Protein AF-A0A518IUY1-F1 (afdb_monomer_lite)

pLDDT: mean 87.47, std 11.18, range [49.59, 96.81]

Organism: NCBI:txid2527990

Foldseek 3Di:
DAPVVCVVQQPFDWDWDWDQDPVRQIKIKTWHWHDPPDPLFKIKIKIFIDSVDPCNVPTDIDMWIAGNVGDTPPD

Radius of gyration: 13.84 Å; chains: 1; bounding box: 27×24×36 Å

Sequence (75 aa):
MPYSFWLPFLSGEPIVREIVAPDGTPCCVEINAFWDDKPNGDIRVILSIDDGGRDALMPYGHDFILSPDGSFVGE

Structure (mmCIF, N/CA/C/O backbone):
data_AF-A0A518IUY1-F1
#
_entry.id   AF-A0A518IUY1-F1
#
loop_
_atom_site.group_PDB
_atom_site.id
_atom_site.type_symbol
_atom_site.label_atom_id
_atom_site.label_alt_id
_atom_site.label_comp_id
_atom_site.label_asym_id
_atom_site.label_entity_id
_atom_site.label_seq_id
_atom_site.pdbx_PDB_ins_code
_atom_site.Cartn_x
_atom_site.Cartn_y
_atom_site.Cartn_z
_atom_site.occupancy
_atom_site.B_iso_or_equiv
_atom_site.auth_seq_id
_atom_site.auth_comp_id
_atom_site.auth_asym_id
_atom_site.auth_atom_id
_atom_site.pdbx_PDB_model_num
ATOM 1 N N . MET A 1 1 ? 2.255 -9.240 4.410 1.00 75.62 1 MET A N 1
ATOM 2 C CA . MET A 1 1 ? 2.991 -8.515 5.474 1.00 75.62 1 MET A CA 1
ATOM 3 C C . MET A 1 1 ? 2.075 -8.388 6.684 1.00 75.62 1 MET A C 1
ATOM 5 O O . MET A 1 1 ? 0.878 -8.285 6.460 1.00 75.62 1 MET A O 1
ATOM 9 N N . PRO A 1 2 ? 2.577 -8.434 7.928 1.00 89.81 2 PRO A N 1
ATOM 10 C CA . PRO A 1 2 ? 1.725 -8.340 9.113 1.00 89.81 2 PRO A CA 1
ATOM 11 C C . PRO A 1 2 ? 1.206 -6.914 9.331 1.00 89.81 2 PRO A C 1
ATOM 13 O O . PRO A 1 2 ? 1.884 -5.953 8.986 1.00 89.81 2 PRO A O 1
ATOM 16 N N . TYR A 1 3 ? 0.057 -6.772 9.990 1.00 92.38 3 TYR A N 1
ATOM 17 C CA . TYR A 1 3 ? -0.523 -5.474 10.358 1.00 92.38 3 TYR A CA 1
ATOM 18 C C . TYR A 1 3 ? 0.451 -4.561 11.120 1.00 92.38 3 TYR A C 1
ATOM 20 O O . TYR A 1 3 ? 0.588 -3.379 10.812 1.00 92.38 3 TYR A O 1
ATOM 28 N N . SER A 1 4 ? 1.222 -5.129 12.051 1.00 92.94 4 SER A N 1
ATOM 29 C CA . SER A 1 4 ? 2.204 -4.388 12.851 1.00 92.94 4 SER A CA 1
ATOM 30 C C . SER A 1 4 ? 3.337 -3.758 12.038 1.00 92.94 4 SER A C 1
ATOM 32 O O . SER A 1 4 ? 3.955 -2.808 12.515 1.00 92.94 4 SER A O 1
ATOM 34 N N . PHE A 1 5 ? 3.598 -4.248 10.821 1.00 92.69 5 PHE A N 1
ATOM 35 C CA . PHE A 1 5 ? 4.583 -3.649 9.922 1.00 92.69 5 PHE A CA 1
ATOM 36 C C . PHE A 1 5 ? 4.215 -2.207 9.566 1.00 92.69 5 PHE A C 1
ATOM 38 O O . PHE A 1 5 ? 5.106 -1.376 9.443 1.00 92.69 5 PHE A O 1
ATOM 45 N N . TRP A 1 6 ? 2.921 -1.903 9.432 1.00 92.69 6 TRP A N 1
ATOM 46 C CA . TRP A 1 6 ? 2.445 -0.614 8.933 1.00 92.69 6 TRP A CA 1
ATOM 47 C C . TRP A 1 6 ? 2.392 0.481 9.997 1.00 92.69 6 TRP A C 1
ATOM 49 O O . TRP A 1 6 ? 2.474 1.653 9.649 1.00 92.69 6 TRP A O 1
ATOM 59 N N . LEU A 1 7 ? 2.314 0.124 11.284 1.00 92.31 7 LEU A N 1
ATOM 60 C CA . LEU A 1 7 ? 2.147 1.080 12.388 1.00 92.31 7 LEU A CA 1
ATOM 61 C C . LEU A 1 7 ? 3.157 2.246 12.383 1.00 92.31 7 LEU A C 1
ATOM 63 O O . LEU A 1 7 ? 2.726 3.380 12.593 1.00 92.31 7 LEU A O 1
ATOM 67 N N . PRO A 1 8 ? 4.464 2.035 12.119 1.00 92.00 8 PRO A N 1
ATOM 68 C CA . PRO A 1 8 ? 5.431 3.132 12.077 1.00 92.00 8 PRO A CA 1
ATOM 69 C C . PRO A 1 8 ? 5.238 4.096 10.898 1.00 92.00 8 PRO A C 1
ATOM 71 O O . PRO A 1 8 ? 5.767 5.200 10.940 1.00 92.00 8 PRO A O 1
ATOM 74 N N . PHE A 1 9 ? 4.507 3.688 9.857 1.00 91.88 9 PHE A N 1
ATOM 75 C CA . PHE A 1 9 ? 4.317 4.448 8.617 1.00 91.88 9 PHE A CA 1
ATOM 76 C C . PHE A 1 9 ? 3.011 5.251 8.598 1.00 91.88 9 PHE A C 1
ATOM 78 O O . PHE A 1 9 ? 2.772 6.027 7.680 1.00 91.88 9 PHE A O 1
ATOM 85 N N . LEU A 1 10 ? 2.184 5.130 9.641 1.00 92.75 10 LEU A N 1
ATOM 86 C CA . LEU A 1 10 ? 0.923 5.868 9.764 1.00 92.75 10 LEU A CA 1
ATOM 87 C C . LEU A 1 10 ? 1.120 7.349 10.138 1.00 92.75 10 LEU A C 1
ATOM 89 O O . LEU A 1 10 ? 0.139 8.063 10.334 1.00 92.75 10 LEU A O 1
ATOM 93 N N . SER A 1 11 ? 2.367 7.826 10.253 1.00 81.94 11 SER A N 1
ATOM 94 C CA . SER A 1 11 ? 2.690 9.237 10.508 1.00 81.94 11 SER A CA 1
ATOM 95 C C . SER A 1 11 ? 2.395 10.157 9.318 1.00 81.94 11 SER A C 1
ATOM 97 O O . SER A 1 11 ? 2.527 11.369 9.460 1.00 81.94 11 SER A O 1
ATOM 99 N N . GLY A 1 12 ? 1.994 9.594 8.173 1.00 78.56 12 GLY A N 1
ATOM 100 C CA . GLY A 1 12 ? 1.627 10.331 6.963 1.00 78.56 12 GLY A CA 1
ATOM 101 C C . GLY A 1 12 ? 2.787 10.596 6.004 1.00 78.56 12 GLY A C 1
ATOM 102 O O . GLY A 1 12 ? 2.566 11.199 4.962 1.00 78.56 12 GLY A O 1
ATOM 103 N N . GLU A 1 13 ? 4.000 10.141 6.329 1.00 88.38 13 GLU A N 1
ATOM 104 C CA . GLU A 1 13 ? 5.138 10.204 5.409 1.00 88.38 13 GLU A CA 1
ATOM 105 C C . GLU A 1 13 ? 5.141 8.959 4.508 1.00 88.38 13 GLU A C 1
ATOM 107 O O . GLU A 1 13 ? 5.159 7.836 5.030 1.00 88.38 13 GLU A O 1
ATOM 112 N N . PRO A 1 14 ? 5.144 9.119 3.175 1.00 89.75 14 PRO A N 1
ATOM 113 C CA . PRO A 1 14 ? 5.145 7.988 2.265 1.00 89.75 14 PRO A CA 1
ATOM 114 C C . PRO A 1 14 ? 6.476 7.235 2.277 1.00 89.75 14 PRO A C 1
ATOM 116 O O . PRO A 1 14 ? 7.563 7.799 2.430 1.00 89.75 14 PRO A O 1
ATOM 119 N N . ILE A 1 15 ? 6.410 5.932 2.008 1.00 92.38 15 ILE A N 1
ATOM 120 C CA . ILE A 1 15 ? 7.591 5.154 1.644 1.00 92.38 15 ILE A CA 1
ATOM 121 C C . ILE A 1 15 ? 7.829 5.349 0.149 1.00 92.38 15 ILE A C 1
ATOM 123 O O . ILE A 1 15 ? 7.060 4.853 -0.669 1.00 92.38 15 ILE A O 1
ATOM 127 N N . VAL A 1 16 ? 8.929 6.010 -0.200 1.00 92.81 16 VAL A N 1
ATOM 128 C CA . VAL A 1 16 ? 9.336 6.217 -1.597 1.00 92.81 16 VAL A CA 1
ATOM 129 C C . VAL A 1 16 ? 10.447 5.242 -1.983 1.00 92.81 16 VAL A C 1
ATOM 131 O O . VAL A 1 16 ? 11.401 5.028 -1.220 1.00 92.81 16 VAL A O 1
ATOM 134 N N . ARG A 1 17 ? 10.334 4.624 -3.160 1.00 92.75 17 ARG A N 1
ATOM 135 C CA . ARG A 1 17 ? 11.334 3.711 -3.726 1.00 92.75 17 ARG A CA 1
ATOM 136 C C . ARG A 1 17 ? 11.507 3.952 -5.216 1.00 92.75 17 ARG A C 1
ATOM 138 O O . ARG A 1 17 ? 10.544 3.892 -5.965 1.00 92.75 17 ARG A O 1
ATOM 145 N N . GLU A 1 18 ? 12.748 4.118 -5.645 1.00 93.50 18 GLU A N 1
ATOM 146 C CA . GLU A 1 18 ? 13.103 4.033 -7.059 1.00 93.50 18 GLU A CA 1
ATOM 147 C C . GLU A 1 18 ? 13.348 2.566 -7.422 1.00 93.50 18 GLU A C 1
ATOM 149 O O . GLU A 1 18 ? 14.113 1.865 -6.750 1.00 93.50 18 GLU A O 1
ATOM 154 N N . ILE A 1 19 ? 12.682 2.088 -8.468 1.00 92.69 19 ILE A N 1
ATOM 155 C CA . ILE A 1 19 ? 12.822 0.729 -8.994 1.00 92.69 19 ILE A CA 1
ATOM 156 C C . ILE A 1 19 ? 13.009 0.772 -10.509 1.00 92.69 19 ILE A C 1
ATOM 158 O O . ILE A 1 19 ? 12.732 1.775 -11.156 1.00 92.69 19 ILE A O 1
ATOM 162 N N . VAL A 1 20 ? 13.456 -0.340 -11.085 1.00 92.69 20 VAL A N 1
ATOM 163 C CA . VAL A 1 20 ? 13.468 -0.538 -12.537 1.00 92.69 20 VAL A CA 1
ATOM 164 C C . VAL A 1 20 ? 12.434 -1.608 -12.861 1.00 92.69 20 VAL A C 1
ATOM 166 O O . VAL A 1 20 ? 12.509 -2.720 -12.331 1.00 92.69 20 VAL A O 1
ATOM 169 N N . ALA A 1 21 ? 11.451 -1.264 -13.689 1.00 88.88 21 ALA A N 1
ATOM 170 C CA . ALA A 1 21 ? 10.430 -2.183 -14.168 1.00 88.88 21 ALA A CA 1
ATOM 171 C C . ALA A 1 21 ? 11.046 -3.279 -15.067 1.00 88.88 21 ALA A C 1
ATOM 173 O O . ALA A 1 21 ? 12.162 -3.120 -15.570 1.00 88.88 21 ALA A O 1
ATOM 174 N N . PRO A 1 22 ? 10.348 -4.409 -15.302 1.00 92.75 22 PRO A N 1
ATOM 175 C CA . PRO A 1 22 ? 10.888 -5.519 -16.095 1.00 92.75 22 PRO A CA 1
ATOM 176 C C . PRO A 1 22 ? 11.311 -5.158 -17.528 1.00 92.75 22 PRO A C 1
ATOM 178 O O . PRO A 1 22 ? 12.144 -5.852 -18.107 1.00 92.75 22 PRO A O 1
ATOM 181 N N . ASP A 1 23 ? 10.746 -4.096 -18.100 1.00 91.12 23 ASP A N 1
ATOM 182 C CA . ASP A 1 23 ? 11.073 -3.582 -19.433 1.00 91.12 23 ASP A CA 1
ATOM 183 C C . ASP A 1 23 ? 12.261 -2.596 -19.445 1.00 91.12 23 ASP A C 1
ATOM 185 O O . ASP A 1 23 ? 12.674 -2.141 -20.510 1.00 91.12 23 ASP A O 1
ATOM 189 N N . GLY A 1 24 ? 12.845 -2.302 -18.278 1.00 92.31 24 GLY A N 1
ATOM 190 C CA . GLY A 1 24 ? 13.960 -1.372 -18.113 1.00 92.31 24 GLY A CA 1
ATOM 191 C C . GLY A 1 24 ? 13.548 0.064 -17.783 1.00 92.31 24 GLY A C 1
ATOM 192 O O . GLY A 1 24 ? 14.430 0.904 -17.599 1.00 92.31 24 GLY A O 1
ATOM 193 N N . THR A 1 25 ? 12.249 0.357 -17.682 1.00 89.25 25 THR A N 1
ATOM 194 C CA . THR A 1 25 ? 11.757 1.697 -17.345 1.00 89.25 25 THR A CA 1
ATOM 195 C C . THR A 1 25 ? 12.025 2.011 -15.866 1.00 89.25 25 THR A C 1
ATOM 197 O O . THR A 1 25 ? 11.637 1.223 -14.999 1.00 89.25 25 THR A O 1
ATOM 200 N N . PRO A 1 26 ? 12.705 3.122 -15.526 1.00 90.62 26 PRO A N 1
ATOM 201 C CA . PRO A 1 26 ? 12.828 3.554 -14.140 1.00 90.62 26 PRO A CA 1
ATOM 202 C C . PRO A 1 26 ? 11.480 4.074 -13.633 1.00 90.62 26 PRO A C 1
ATOM 204 O O . PRO A 1 26 ? 10.8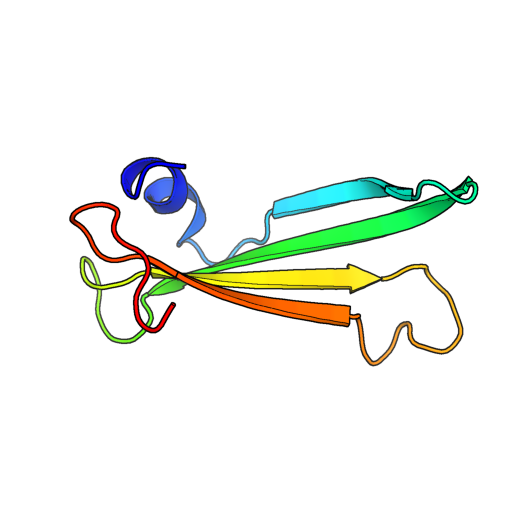25 4.867 -14.304 1.00 90.62 26 PRO A O 1
ATOM 207 N N . CYS A 1 27 ? 11.087 3.653 -12.437 1.00 89.38 27 CYS A N 1
ATOM 208 C CA . CYS A 1 27 ? 9.842 4.063 -11.804 1.00 89.38 27 CYS A CA 1
ATOM 209 C C . CYS A 1 2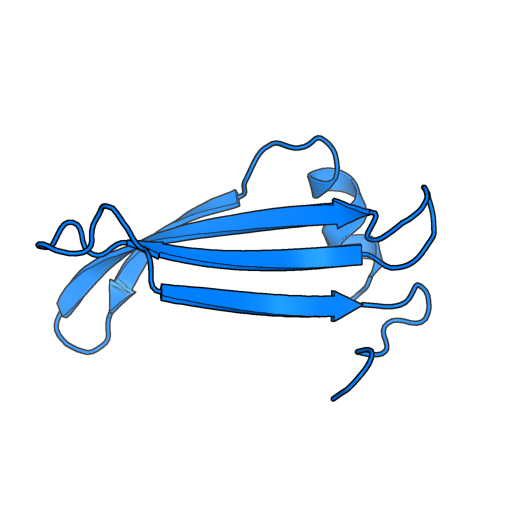7 ? 10.086 4.533 -10.371 1.00 89.38 27 CYS A C 1
ATOM 211 O O . CYS A 1 27 ? 10.889 3.953 -9.636 1.00 89.38 27 CYS A O 1
ATOM 213 N N . CYS A 1 28 ? 9.333 5.541 -9.955 1.00 91.81 28 CYS A N 1
ATOM 214 C CA . CYS A 1 28 ? 9.139 5.913 -8.569 1.00 91.81 28 CYS A CA 1
ATOM 215 C C . CYS A 1 28 ? 7.881 5.213 -8.045 1.00 91.81 28 CYS A C 1
ATOM 217 O O . CYS A 1 28 ? 6.800 5.340 -8.618 1.00 91.81 28 CYS A O 1
ATOM 219 N N . VAL A 1 29 ? 8.024 4.459 -6.961 1.00 91.69 29 VAL A N 1
ATOM 220 C CA . VAL A 1 29 ? 6.917 3.846 -6.233 1.00 91.69 29 VAL A CA 1
ATOM 221 C C . VAL A 1 29 ? 6.740 4.582 -4.922 1.00 91.69 29 VAL A C 1
ATOM 223 O O . VAL A 1 29 ? 7.663 4.641 -4.107 1.00 91.69 29 VAL A O 1
ATOM 226 N N . GLU A 1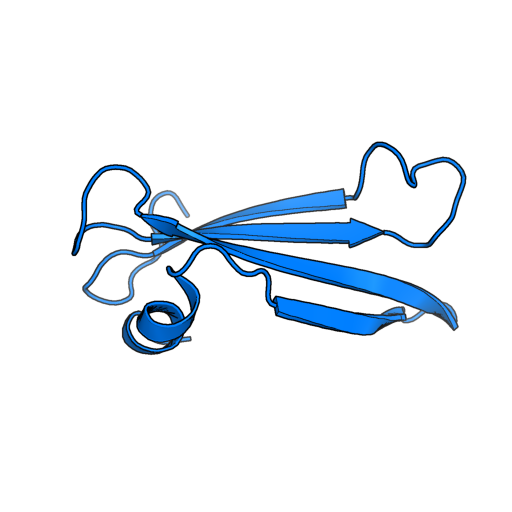 30 ? 5.537 5.089 -4.705 1.00 92.69 30 GLU A N 1
ATOM 227 C CA . GLU A 1 30 ? 5.125 5.720 -3.464 1.00 92.69 30 GLU A CA 1
ATOM 228 C C . GLU A 1 30 ? 4.096 4.836 -2.759 1.00 92.69 30 GLU A C 1
ATOM 230 O O . GLU A 1 30 ? 3.098 4.429 -3.353 1.00 92.69 30 GLU A O 1
ATOM 235 N N . ILE A 1 31 ? 4.344 4.518 -1.490 1.00 93.56 31 ILE A N 1
ATOM 236 C CA . ILE A 1 31 ? 3.443 3.720 -0.659 1.00 93.56 31 ILE A CA 1
ATOM 237 C C . ILE A 1 31 ? 2.993 4.580 0.513 1.00 93.56 31 ILE A C 1
ATOM 239 O O . ILE A 1 31 ? 3.802 4.956 1.363 1.00 93.56 31 ILE A O 1
ATOM 243 N N . ASN A 1 32 ? 1.696 4.844 0.580 1.00 93.69 32 ASN A N 1
ATOM 244 C CA . ASN A 1 32 ? 1.057 5.574 1.663 1.00 93.69 32 ASN A CA 1
ATOM 245 C C . ASN A 1 32 ? 0.262 4.605 2.532 1.00 93.69 32 ASN A C 1
ATOM 247 O O . ASN A 1 32 ? -0.471 3.768 2.011 1.00 93.69 32 ASN A O 1
ATOM 251 N N . ALA A 1 33 ? 0.381 4.736 3.850 1.00 94.88 33 ALA A N 1
ATOM 252 C CA . ALA A 1 33 ? -0.404 3.965 4.803 1.00 94.88 33 ALA A CA 1
ATOM 253 C C . ALA A 1 33 ? -1.098 4.909 5.784 1.00 94.88 33 ALA A C 1
ATOM 255 O O . ALA A 1 33 ? -0.469 5.803 6.350 1.00 94.88 33 ALA A O 1
ATOM 256 N N . PHE A 1 34 ? -2.391 4.700 6.002 1.00 94.88 34 PHE A N 1
ATOM 257 C CA . PHE A 1 34 ? -3.180 5.496 6.936 1.00 94.88 34 PHE A CA 1
ATOM 258 C C . PHE A 1 34 ? -4.314 4.670 7.539 1.00 94.88 34 PHE A C 1
ATOM 260 O O . PHE A 1 34 ? -4.694 3.616 7.028 1.00 94.88 34 PHE A O 1
ATOM 267 N N . TRP A 1 35 ? -4.843 5.153 8.662 1.00 95.81 35 TRP A N 1
ATOM 268 C CA . TRP A 1 35 ? -6.068 4.612 9.242 1.00 95.81 35 TRP A CA 1
ATOM 269 C C . TRP A 1 35 ? -7.220 4.789 8.258 1.00 95.81 35 TRP A C 1
ATOM 271 O O . TRP A 1 35 ? -7.461 5.911 7.821 1.00 95.81 35 TRP A O 1
ATOM 281 N N . ASP A 1 36 ? -7.930 3.709 7.934 1.00 95.06 36 ASP A N 1
ATOM 282 C CA . ASP A 1 36 ? -9.033 3.773 6.966 1.00 95.06 36 ASP A CA 1
ATOM 283 C C . ASP A 1 36 ? -10.231 4.581 7.500 1.00 95.06 36 ASP A C 1
ATOM 285 O O . ASP A 1 36 ? -10.884 5.306 6.755 1.00 95.06 36 ASP A O 1
ATOM 289 N N . ASP A 1 37 ? -10.471 4.505 8.813 1.00 94.00 37 ASP A N 1
ATOM 290 C CA . ASP A 1 37 ? -11.547 5.229 9.511 1.00 94.00 37 ASP A CA 1
ATOM 291 C C . ASP A 1 37 ? -11.062 5.818 10.847 1.00 94.00 37 ASP A C 1
ATOM 293 O O . ASP A 1 37 ? -11.073 7.030 11.065 1.00 94.00 37 ASP A O 1
ATOM 297 N N . LYS A 1 38 ? -10.568 4.962 11.751 1.00 93.12 38 LYS A N 1
ATOM 298 C CA . LYS A 1 38 ? -10.180 5.349 13.117 1.00 93.12 38 LYS A CA 1
ATOM 299 C C . LYS A 1 38 ? -8.816 4.794 13.538 1.00 93.12 38 LYS A C 1
ATOM 301 O O . LYS A 1 38 ? -8.424 3.722 13.073 1.00 93.12 38 LYS A O 1
ATOM 306 N N . PRO A 1 39 ? -8.127 5.445 14.497 1.00 93.81 39 PRO A N 1
ATOM 307 C CA . PRO A 1 39 ? -6.904 4.908 15.082 1.00 93.81 39 PRO A CA 1
ATOM 308 C C . PRO A 1 39 ? -7.090 3.504 15.669 1.00 93.81 39 PRO A C 1
ATOM 310 O O . PRO A 1 39 ? -8.086 3.238 16.345 1.00 93.81 39 PRO A O 1
ATOM 313 N N . ASN A 1 40 ? -6.098 2.634 15.470 1.00 92.31 40 ASN A N 1
ATOM 314 C CA . ASN A 1 40 ? -6.101 1.219 15.874 1.00 92.31 40 ASN A CA 1
ATOM 315 C C . ASN A 1 40 ? -7.185 0.356 15.195 1.00 92.31 40 ASN A C 1
ATOM 317 O O . ASN A 1 40 ? -7.514 -0.714 15.710 1.00 92.31 40 ASN A O 1
ATOM 321 N N . GLY A 1 41 ? -7.769 0.835 14.094 1.00 94.88 41 GLY A N 1
ATOM 322 C CA . GLY A 1 41 ? -8.708 0.095 13.252 1.00 94.88 41 GLY A CA 1
ATOM 323 C C . GLY A 1 41 ? -8.026 -0.540 12.043 1.00 94.88 41 GLY A C 1
ATOM 324 O O . GLY A 1 41 ? -6.868 -0.936 12.111 1.00 94.88 41 GLY A O 1
ATOM 325 N N . ASP A 1 42 ? -8.744 -0.624 10.931 1.00 96.81 42 ASP A N 1
ATOM 326 C CA . ASP A 1 42 ? -8.169 -1.091 9.673 1.00 96.81 42 ASP A CA 1
ATOM 327 C C . ASP A 1 42 ? -7.190 -0.053 9.100 1.00 96.81 42 ASP A C 1
ATOM 329 O O . ASP A 1 42 ? -7.329 1.161 9.304 1.00 96.81 42 ASP A O 1
ATOM 333 N N . ILE A 1 43 ? -6.184 -0.539 8.379 1.00 96.19 43 ILE A N 1
ATOM 334 C CA . ILE A 1 43 ? -5.197 0.286 7.681 1.00 96.19 43 ILE A CA 1
ATOM 335 C C . ILE A 1 43 ? -5.471 0.184 6.188 1.00 96.19 43 ILE A C 1
ATOM 337 O O . ILE A 1 43 ? -5.501 -0.922 5.649 1.00 96.19 43 ILE A O 1
ATOM 341 N N . ARG A 1 44 ? -5.599 1.326 5.511 1.00 95.12 44 ARG A N 1
ATOM 342 C CA . ARG A 1 44 ? -5.552 1.384 4.050 1.00 95.12 44 ARG A CA 1
ATOM 343 C C . ARG A 1 44 ? -4.125 1.653 3.608 1.00 95.12 44 ARG A C 1
ATOM 345 O O . ARG A 1 44 ? -3.460 2.553 4.125 1.00 95.12 44 ARG A O 1
ATOM 352 N N . VAL A 1 45 ? -3.673 0.875 2.636 1.00 93.56 45 VAL A N 1
ATOM 353 C CA . VAL A 1 45 ? -2.395 1.074 1.959 1.00 93.56 45 VAL A CA 1
ATOM 354 C C . VAL A 1 45 ? -2.683 1.428 0.512 1.00 93.56 45 VAL A C 1
ATOM 356 O O . VAL A 1 45 ? -3.349 0.664 -0.178 1.00 93.56 45 VAL A O 1
ATOM 359 N N . ILE A 1 46 ? -2.174 2.571 0.062 1.00 92.94 46 ILE A N 1
ATOM 360 C CA . ILE A 1 46 ? -2.251 3.023 -1.327 1.00 92.94 46 ILE A CA 1
ATOM 361 C C . ILE A 1 46 ? -0.853 2.972 -1.925 1.00 92.94 46 ILE A C 1
ATOM 363 O O . ILE A 1 46 ? 0.108 3.450 -1.322 1.00 92.94 46 ILE A O 1
ATOM 367 N N . LEU A 1 47 ? -0.754 2.406 -3.119 1.00 91.88 47 LEU A N 1
ATOM 368 C CA . LEU A 1 47 ? 0.471 2.270 -3.882 1.00 91.88 47 LEU A CA 1
ATOM 369 C C . LEU A 1 47 ? 0.317 3.032 -5.195 1.00 91.88 47 LEU A C 1
ATOM 371 O O . LEU A 1 47 ? -0.630 2.776 -5.933 1.00 91.88 47 LEU A O 1
ATOM 375 N N . SER A 1 48 ? 1.247 3.938 -5.472 1.00 90.75 48 SER A N 1
ATOM 376 C CA . SER A 1 48 ? 1.282 4.764 -6.679 1.00 90.75 48 SER A CA 1
ATOM 377 C C . SER A 1 48 ? 2.592 4.524 -7.421 1.00 90.75 48 SER A C 1
ATOM 379 O O . SER A 1 48 ? 3.655 4.535 -6.801 1.00 90.75 48 SER A O 1
ATOM 381 N N . ILE A 1 49 ? 2.528 4.308 -8.736 1.00 89.94 49 ILE A N 1
ATOM 382 C CA . ILE A 1 49 ? 3.701 4.120 -9.600 1.00 89.94 49 ILE A CA 1
ATOM 383 C C . ILE A 1 49 ? 3.754 5.242 -10.636 1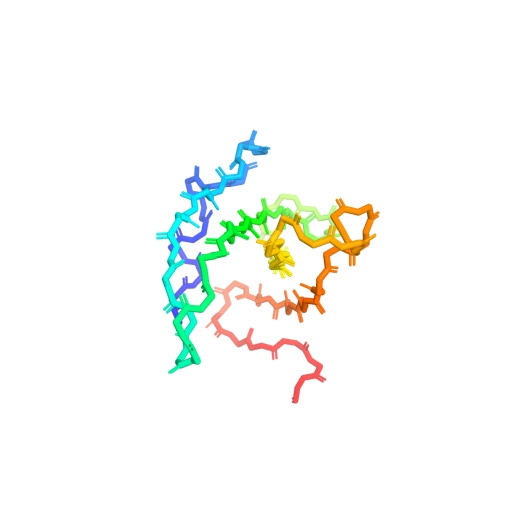.00 89.94 49 ILE A C 1
ATOM 385 O O . ILE A 1 49 ? 2.815 5.405 -11.416 1.00 89.94 49 ILE A O 1
ATOM 389 N N . ASP A 1 50 ? 4.864 5.972 -10.655 1.00 86.50 50 ASP A N 1
ATOM 390 C CA . ASP A 1 50 ? 5.186 7.014 -11.631 1.00 86.50 50 ASP A CA 1
ATOM 391 C C . ASP A 1 50 ? 6.437 6.605 -12.425 1.00 86.50 50 ASP A C 1
ATOM 393 O O . ASP A 1 50 ? 7.474 6.291 -11.842 1.00 86.50 50 ASP A O 1
ATOM 397 N N . ASP A 1 51 ? 6.350 6.579 -13.752 1.00 85.00 51 ASP A N 1
ATOM 398 C CA . ASP A 1 51 ? 7.455 6.259 -14.663 1.00 85.00 51 ASP A CA 1
ATOM 399 C C . ASP A 1 51 ? 8.115 7.509 -15.282 1.00 85.00 51 ASP A C 1
ATOM 401 O O . ASP A 1 51 ? 8.971 7.405 -16.164 1.00 85.00 51 ASP A O 1
ATOM 405 N N . GLY A 1 52 ? 7.721 8.709 -14.835 1.00 76.00 52 GLY A N 1
ATOM 406 C CA . GLY A 1 52 ? 8.185 9.989 -15.369 1.00 76.00 52 GLY A CA 1
ATOM 407 C C . GLY A 1 52 ? 7.688 10.287 -16.790 1.00 76.00 52 GLY A C 1
ATOM 408 O O . GLY A 1 52 ? 8.179 11.223 -17.430 1.00 76.00 52 GLY A O 1
ATOM 409 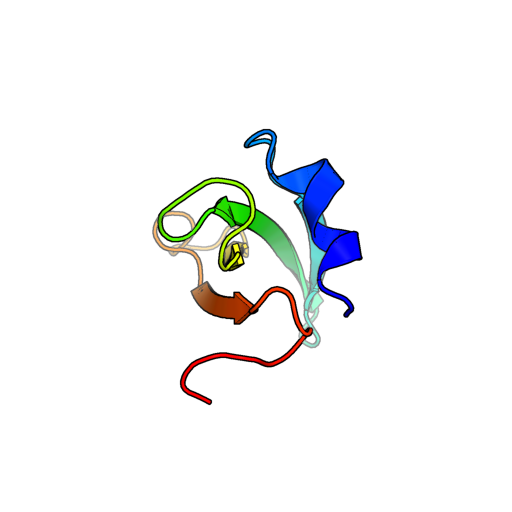N N . GLY A 1 53 ? 6.750 9.486 -17.308 1.00 70.25 53 GLY A N 1
ATOM 410 C CA . GLY A 1 53 ? 6.154 9.614 -18.631 1.00 70.25 53 GLY A CA 1
ATOM 411 C C . GLY A 1 53 ? 5.064 10.689 -18.721 1.00 70.25 53 GLY A C 1
ATOM 412 O O . GLY A 1 53 ? 4.909 11.556 -17.863 1.00 70.25 53 GLY A O 1
ATOM 413 N N . ARG A 1 54 ? 4.263 10.652 -19.798 1.00 56.41 54 ARG A N 1
ATOM 414 C CA . ARG A 1 54 ? 3.143 11.603 -20.000 1.00 56.41 54 ARG A CA 1
ATOM 415 C C . ARG A 1 54 ? 2.062 11.506 -18.917 1.00 56.41 54 ARG A C 1
ATOM 417 O O . ARG A 1 54 ? 1.326 12.474 -18.737 1.00 56.41 54 ARG A O 1
ATOM 424 N N . ASP A 1 55 ? 2.015 10.383 -18.205 1.00 56.34 55 ASP A N 1
ATOM 425 C CA . ASP A 1 55 ? 1.065 10.086 -17.134 1.00 56.34 55 ASP A CA 1
ATOM 426 C C . ASP A 1 55 ? 1.625 10.388 -15.731 1.00 56.34 55 ASP A C 1
ATOM 428 O O . ASP A 1 55 ? 0.997 10.033 -14.741 1.00 56.34 55 ASP A O 1
ATOM 432 N N . ALA A 1 56 ? 2.729 11.142 -15.612 1.00 57.47 56 ALA A N 1
ATOM 433 C CA . ALA A 1 56 ? 3.261 11.620 -14.323 1.00 57.47 56 ALA A CA 1
ATOM 434 C C . ALA A 1 56 ? 2.250 12.453 -13.489 1.00 57.47 56 ALA A C 1
ATOM 436 O O . ALA A 1 56 ? 2.496 12.788 -12.334 1.00 57.47 56 ALA A O 1
ATOM 437 N N . LEU A 1 57 ? 1.095 12.813 -14.068 1.00 49.59 57 LEU A N 1
ATOM 438 C CA . LEU A 1 57 ? -0.025 13.477 -13.388 1.00 49.59 57 LEU A CA 1
ATOM 439 C C . LEU A 1 57 ? -1.116 12.506 -12.885 1.00 49.59 57 LEU A C 1
ATOM 441 O O . LEU A 1 57 ? -1.997 12.934 -12.141 1.00 49.59 57 LEU A O 1
ATOM 445 N N . MET A 1 58 ? -1.087 11.230 -13.285 1.00 58.16 58 MET A N 1
ATOM 446 C CA . MET A 1 58 ? -2.006 10.166 -12.855 1.00 58.16 58 MET A CA 1
ATOM 447 C C . MET A 1 58 ? -1.241 8.834 -12.725 1.00 58.16 58 MET A C 1
ATOM 449 O O . MET A 1 58 ? -1.348 7.982 -13.609 1.00 58.16 58 MET A O 1
ATOM 453 N N . PRO A 1 59 ? -0.469 8.642 -11.639 1.00 61.06 59 PRO A N 1
ATOM 454 C CA . PRO A 1 59 ? 0.270 7.404 -11.416 1.00 61.06 59 PRO A CA 1
ATOM 455 C C . PRO A 1 59 ? -0.669 6.193 -11.370 1.00 61.06 59 PRO A C 1
ATOM 457 O O . PRO A 1 59 ? -1.815 6.290 -10.918 1.00 61.06 59 PRO A O 1
ATOM 460 N N . TYR A 1 60 ? -0.173 5.030 -11.800 1.00 73.75 60 TYR A N 1
ATOM 461 C CA . TYR A 1 60 ? -0.921 3.781 -11.664 1.00 73.75 60 TYR A CA 1
ATOM 462 C C . TYR A 1 60 ? -1.097 3.465 -10.180 1.00 73.75 60 TYR A C 1
ATOM 464 O O . TYR A 1 60 ? -0.116 3.298 -9.454 1.00 73.75 60 TYR A O 1
ATOM 472 N N . GLY A 1 61 ? -2.356 3.412 -9.748 1.00 81.44 61 GLY A N 1
ATOM 473 C CA . GLY A 1 61 ? -2.740 3.220 -8.357 1.00 81.44 61 GLY A CA 1
ATOM 474 C C . GLY A 1 61 ? -3.290 1.822 -8.088 1.00 81.44 61 GLY A C 1
ATOM 475 O O . GLY A 1 61 ? -4.094 1.313 -8.869 1.00 81.44 61 GLY A O 1
ATOM 476 N N . HIS A 1 62 ? -2.907 1.227 -6.964 1.00 88.12 62 HIS A N 1
ATOM 477 C CA . HIS A 1 62 ? -3.608 0.094 -6.356 1.00 88.12 62 HIS A CA 1
ATOM 478 C C . HIS A 1 62 ? -3.728 0.342 -4.856 1.00 88.12 62 HIS A C 1
ATOM 480 O O . HIS A 1 62 ? -2.817 0.903 -4.249 1.00 88.12 62 HIS A O 1
ATOM 486 N N . ASP A 1 63 ? -4.811 -0.106 -4.234 1.00 91.94 63 ASP A N 1
ATOM 487 C CA . ASP A 1 63 ? -4.963 -0.048 -2.788 1.00 91.94 63 ASP A CA 1
ATOM 488 C C . ASP A 1 63 ? -5.505 -1.353 -2.212 1.00 91.94 63 ASP A C 1
ATOM 490 O O . ASP A 1 63 ? -6.070 -2.182 -2.922 1.00 91.94 63 ASP A O 1
ATOM 494 N N . PHE A 1 64 ? -5.265 -1.561 -0.923 1.00 93.56 64 PHE A N 1
ATOM 495 C CA . PHE A 1 64 ? -5.871 -2.643 -0.157 1.00 93.56 64 PHE A CA 1
ATOM 496 C C . PHE A 1 64 ? -6.093 -2.198 1.287 1.00 93.56 64 PHE A C 1
ATOM 498 O O . PHE A 1 64 ? -5.457 -1.259 1.778 1.00 93.56 64 PHE A O 1
ATOM 505 N N . ILE A 1 65 ? -6.981 -2.909 1.979 1.00 95.56 65 ILE A N 1
ATOM 506 C CA . ILE A 1 65 ? -7.300 -2.680 3.388 1.00 95.56 65 ILE A CA 1
ATOM 507 C C . ILE A 1 65 ? -6.864 -3.900 4.194 1.00 95.56 65 ILE A C 1
ATOM 509 O O . ILE A 1 65 ? -7.139 -5.037 3.810 1.00 95.56 65 ILE A O 1
ATOM 513 N N . LEU A 1 66 ? -6.185 -3.657 5.312 1.00 95.56 66 LEU A N 1
ATOM 514 C CA . LEU A 1 66 ? -5.683 -4.678 6.219 1.00 95.56 66 LEU A CA 1
ATOM 515 C C . LEU A 1 66 ? -6.302 -4.503 7.607 1.00 95.56 66 LEU A C 1
ATOM 517 O O . LEU A 1 66 ? -6.120 -3.460 8.243 1.00 95.56 66 LEU A O 1
ATOM 521 N N . SER A 1 67 ? -6.972 -5.541 8.098 1.00 95.50 67 SER A N 1
ATOM 522 C CA . SER A 1 67 ? -7.525 -5.561 9.449 1.00 95.50 67 SER A CA 1
ATOM 523 C C . SER A 1 67 ? -6.467 -5.851 10.522 1.00 95.50 67 SER A C 1
ATOM 525 O O . SER A 1 67 ? -5.416 -6.428 10.222 1.00 95.50 67 SER A O 1
ATOM 527 N N . PRO A 1 68 ? -6.720 -5.493 11.801 1.00 94.94 68 PRO A N 1
ATOM 528 C CA . PRO A 1 68 ? -5.793 -5.743 12.911 1.00 94.94 68 PRO A CA 1
ATOM 529 C C . PRO A 1 68 ? -5.364 -7.204 13.097 1.00 94.94 68 PRO A C 1
ATOM 531 O O . PRO A 1 68 ? -4.290 -7.468 13.639 1.00 94.94 68 PRO A O 1
ATOM 534 N N . ASP A 1 69 ? -6.187 -8.155 12.655 1.00 93.31 69 ASP A N 1
ATOM 535 C CA . ASP A 1 69 ? -5.887 -9.591 12.678 1.00 93.31 69 ASP A CA 1
ATOM 536 C C . ASP A 1 69 ? -4.978 -10.049 11.520 1.00 93.31 69 ASP A C 1
ATOM 538 O O . ASP A 1 69 ? -4.545 -11.201 11.487 1.00 93.31 69 ASP A O 1
ATOM 542 N N . GLY A 1 70 ? -4.638 -9.137 10.605 1.00 90.19 70 GLY A N 1
ATOM 543 C CA . GLY A 1 70 ? -3.786 -9.376 9.447 1.00 90.19 70 GLY A CA 1
ATOM 544 C C . GLY A 1 70 ? -4.520 -9.895 8.211 1.00 90.19 70 GLY A C 1
ATOM 545 O O . GLY A 1 70 ? -3.845 -10.253 7.246 1.00 90.19 70 GLY A O 1
ATOM 546 N N . SER A 1 71 ? -5.854 -9.954 8.224 1.00 93.19 71 SER A N 1
ATOM 547 C CA . SER A 1 71 ? -6.655 -10.301 7.048 1.00 93.19 71 SER A CA 1
ATOM 548 C C . SER A 1 71 ? -6.835 -9.109 6.101 1.00 93.19 71 SER A C 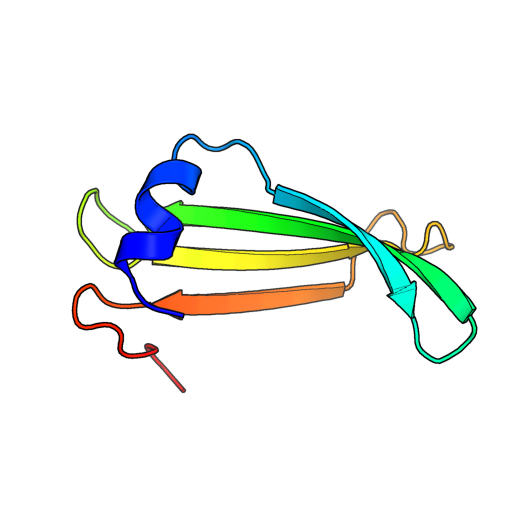1
ATOM 550 O O . SER A 1 71 ? -6.855 -7.955 6.534 1.00 93.19 71 SER A O 1
ATOM 552 N N . PHE A 1 72 ? -6.946 -9.390 4.800 1.00 93.38 72 PHE A N 1
ATOM 553 C CA . PHE A 1 72 ? -7.335 -8.394 3.802 1.00 93.38 72 PHE A CA 1
ATOM 554 C C . PHE A 1 72 ? -8.858 -8.269 3.767 1.00 93.38 72 PHE A C 1
ATOM 556 O O . PHE A 1 72 ? -9.570 -9.274 3.812 1.00 93.38 72 PHE A O 1
ATOM 563 N N . VAL A 1 73 ? -9.358 -7.039 3.696 1.00 90.06 73 VAL A N 1
ATOM 564 C CA . VAL A 1 73 ? -10.799 -6.763 3.654 1.00 90.06 73 VAL A CA 1
ATOM 565 C C . VAL A 1 73 ? -11.249 -6.596 2.205 1.00 90.06 73 VAL A C 1
ATOM 567 O O . VAL A 1 73 ? -10.744 -5.729 1.498 1.00 90.06 73 VAL A O 1
ATOM 570 N N . GLY A 1 74 ? -12.253 -7.375 1.788 1.00 79.19 74 GLY A N 1
ATOM 571 C CA . GLY A 1 74 ? -12.907 -7.225 0.481 1.00 79.19 74 GLY A CA 1
ATOM 572 C C . GLY A 1 74 ? -12.223 -7.926 -0.700 1.00 79.19 74 GLY A C 1
ATOM 573 O O . GLY A 1 74 ? -12.680 -7.738 -1.827 1.00 79.19 74 GLY A O 1
ATOM 574 N N . GLU A 1 75 ? -11.185 -8.727 -0.443 1.00 59.44 75 GLU A N 1
ATOM 575 C CA . GLU A 1 75 ? -10.555 -9.650 -1.408 1.00 59.44 75 GLU A CA 1
ATOM 576 C C . GLU A 1 75 ? -11.156 -11.064 -1.368 1.00 59.44 75 GLU A C 1
ATOM 578 O O . GLU A 1 75 ? -11.547 -11.530 -0.269 1.00 59.44 75 GLU A O 1
#

Secondary structure (DSSP, 8-state):
--GGGTGGGTTS--EEEEEE-TTS-EEEEEEEEEESSSTTS-EEEEEEEE-SSTTTTS-EEEEEEE-TTSPBS--